Protein AF-A0A0B6YLI8-F1 (afdb_monomer_lite)

Secondary structure (DSSP, 8-state):
-------HHHHHHHHHHHHHHHHHHHHHHHHHHHT---HHHHHHHHHHHHHHHHHHHHHHHHHHHHHHHHHHHH--SHHHHHHHHHHHHHHHHH-HHHHHHHHHTTHHHHHHHHHH-SS-HHHHHHHHHHHHHHTTSHHHHHHHHHTTHHHHHHHHHH-TT--------

Foldseek 3Di:
DDPPPDDPVLVVLVVVLVVLVVVLVVLVVVCVVVVDDPPVVNVVSVVSSVVSVVVSVLVVLLVVLLVLLVCLVVPPDPVSNLVSLVVLLVQLVVDLSSLVSCLVSPVLVSLLVQLVPPDDPVSNVSSVSSLVSSVVHVSSVVVCVVNVVVVSVVCVVPPPVDDPPPDDD

Structure (mmCIF, N/CA/C/O backbone):
data_AF-A0A0B6YLI8-F1
#
_entry.id   AF-A0A0B6YLI8-F1
#
loop_
_atom_site.group_PDB
_atom_site.id
_atom_site.type_symbol
_atom_site.label_atom_id
_atom_site.label_alt_id
_atom_site.label_comp_id
_atom_site.label_asym_id
_atom_site.label_entity_id
_atom_site.label_seq_id
_atom_site.pdbx_PDB_ins_code
_atom_site.Cartn_x
_atom_site.Cartn_y
_atom_site.Cartn_z
_atom_site.occupancy
_atom_site.B_iso_or_equiv
_atom_site.auth_seq_id
_atom_site.auth_comp_id
_atom_site.auth_asym_id
_atom_site.auth_atom_id
_atom_sit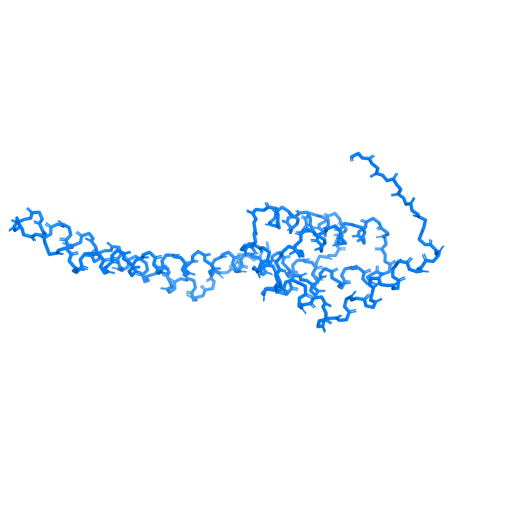e.pdbx_PDB_model_num
ATOM 1 N N . ALA A 1 1 ? 3.214 25.482 -0.933 1.00 37.09 1 ALA A N 1
ATOM 2 C CA . ALA A 1 1 ? 2.500 24.430 -1.682 1.00 37.09 1 ALA A CA 1
ATOM 3 C C . ALA A 1 1 ? 1.393 23.892 -0.785 1.00 37.09 1 ALA A C 1
ATOM 5 O O . ALA A 1 1 ? 1.629 23.771 0.409 1.00 37.09 1 ALA A O 1
ATOM 6 N N . HIS A 1 2 ? 0.192 23.724 -1.341 1.00 43.25 2 HIS A N 1
ATOM 7 C CA . HIS A 1 2 ? -1.083 23.510 -0.648 1.00 43.25 2 HIS A CA 1
ATOM 8 C C . HIS A 1 2 ? -1.014 22.552 0.550 1.00 43.25 2 HIS A C 1
ATOM 10 O O . HIS A 1 2 ? -0.667 21.384 0.390 1.00 43.25 2 HIS A O 1
ATOM 16 N N . VAL A 1 3 ? -1.450 23.027 1.721 1.00 42.00 3 VAL A N 1
ATOM 17 C CA . VAL A 1 3 ? -1.986 22.152 2.769 1.00 42.00 3 VAL A CA 1
ATOM 18 C C . VAL A 1 3 ? -3.245 21.544 2.160 1.00 42.00 3 VAL A C 1
ATOM 20 O O . VAL A 1 3 ? -4.273 22.213 2.081 1.00 42.00 3 VAL A O 1
ATOM 23 N N . SER A 1 4 ? -3.151 20.341 1.589 1.00 59.72 4 SER A N 1
ATOM 24 C CA . SER A 1 4 ? -4.367 19.636 1.202 1.00 59.72 4 SER A CA 1
ATOM 25 C C . SER A 1 4 ? -5.047 19.227 2.495 1.00 59.72 4 SER A C 1
ATOM 27 O O . SER A 1 4 ? -4.491 18.422 3.246 1.00 59.72 4 SER A O 1
ATOM 29 N N . ASP A 1 5 ? -6.190 19.854 2.752 1.00 77.25 5 ASP A N 1
ATOM 30 C CA . ASP A 1 5 ? -7.039 19.593 3.905 1.00 77.25 5 ASP A CA 1
ATOM 31 C C . ASP A 1 5 ? -7.194 18.080 4.097 1.00 77.25 5 ASP A C 1
ATOM 33 O O . ASP A 1 5 ? -7.344 17.333 3.123 1.00 77.25 5 ASP A O 1
ATOM 37 N N . VAL A 1 6 ? -7.085 17.621 5.344 1.00 82.44 6 VAL A N 1
ATOM 38 C CA . VAL A 1 6 ? -7.255 16.200 5.672 1.00 82.44 6 VAL A CA 1
ATOM 39 C C . VAL A 1 6 ? -8.621 15.755 5.136 1.00 82.44 6 VAL A C 1
ATOM 41 O O . VAL A 1 6 ? -9.611 16.437 5.424 1.00 82.44 6 VAL A O 1
ATOM 44 N N . PRO A 1 7 ? -8.701 14.651 4.366 1.00 90.88 7 PRO A N 1
ATOM 45 C CA . PRO A 1 7 ? -9.961 14.175 3.815 1.00 90.88 7 PRO A CA 1
ATOM 46 C C . PRO A 1 7 ? -11.065 14.065 4.868 1.00 90.88 7 PRO A C 1
ATOM 48 O O . PRO A 1 7 ? -10.824 13.627 5.996 1.00 90.88 7 PRO A O 1
ATOM 51 N N . THR A 1 8 ? -12.292 14.425 4.488 1.00 92.00 8 THR A N 1
ATOM 52 C CA . THR A 1 8 ? -13.443 14.459 5.404 1.00 92.00 8 THR A CA 1
ATOM 53 C C . THR A 1 8 ? -13.691 13.113 6.076 1.00 92.00 8 THR A C 1
ATOM 55 O O . THR A 1 8 ? -13.931 13.084 7.276 1.00 92.00 8 THR A O 1
ATOM 58 N N . TYR A 1 9 ? -13.512 12.000 5.360 1.00 92.94 9 TYR A N 1
ATOM 59 C CA . TYR A 1 9 ? -13.702 10.658 5.920 1.00 92.94 9 TYR A CA 1
ATOM 60 C C . TYR A 1 9 ? -12.729 10.330 7.070 1.00 92.94 9 TYR A C 1
ATOM 62 O O . TYR A 1 9 ? -13.104 9.633 8.009 1.00 92.94 9 TYR A O 1
ATOM 70 N N . ILE A 1 10 ? -11.496 10.856 7.048 1.00 94.75 10 ILE A N 1
ATOM 71 C CA . ILE A 1 10 ? -10.530 10.686 8.152 1.00 94.75 10 ILE A CA 1
ATOM 72 C C . ILE A 1 10 ? -10.978 11.509 9.361 1.00 94.75 10 ILE A C 1
ATOM 74 O O . ILE A 1 10 ? -10.892 11.046 10.498 1.00 94.75 10 ILE A O 1
ATOM 78 N N . ARG A 1 11 ? -11.497 12.720 9.121 1.00 93.56 11 ARG A N 1
ATOM 79 C CA . ARG A 1 11 ? -12.046 13.578 10.179 1.00 93.56 11 ARG A CA 1
ATOM 80 C C . ARG A 1 11 ? -13.267 12.934 10.839 1.00 93.56 11 ARG A C 1
ATOM 82 O O . ARG A 1 11 ? -13.328 12.866 12.060 1.00 93.56 11 ARG A O 1
ATOM 89 N N . GLU A 1 12 ? -14.184 12.389 10.047 1.00 94.62 12 GLU A N 1
ATOM 90 C CA . GLU A 1 12 ? -15.353 11.652 10.540 1.00 94.62 12 GLU A CA 1
ATOM 91 C C . GLU A 1 12 ? -14.934 10.439 11.390 1.00 94.62 12 GLU A C 1
ATOM 93 O O . GLU A 1 12 ? -15.468 10.214 12.474 1.00 94.62 12 GLU A O 1
ATOM 98 N N . GLN A 1 13 ? -13.922 9.680 10.959 1.00 94.56 13 GLN A N 1
ATOM 99 C CA . GLN A 1 13 ? -13.383 8.571 11.754 1.00 94.56 13 GLN A CA 1
ATOM 100 C C . GLN A 1 13 ? -12.720 9.038 13.060 1.00 94.56 13 GLN A C 1
ATOM 102 O O . GLN A 1 13 ? -12.873 8.373 14.087 1.00 94.56 13 GLN A O 1
ATOM 107 N N . GLN A 1 14 ? -12.016 10.177 13.055 1.00 94.69 14 GLN A N 1
ATOM 108 C CA . GLN A 1 14 ? -11.498 10.795 14.283 1.00 94.69 14 GLN A CA 1
ATOM 109 C C . GLN A 1 14 ? -12.627 11.129 15.255 1.00 94.69 14 GLN A C 1
ATOM 111 O O . GLN A 1 14 ? -12.529 10.795 16.435 1.00 94.69 14 GLN A O 1
ATOM 116 N N . GLU A 1 15 ? -13.712 11.731 14.771 1.00 95.44 15 GLU A N 1
ATOM 117 C CA . GLU A 1 15 ? -14.885 12.047 15.590 1.00 95.44 15 GLU A CA 1
ATOM 118 C C . GLU A 1 15 ? -15.510 10.792 16.207 1.00 95.44 15 GLU A C 1
ATOM 120 O O . GLU A 1 15 ? -15.832 10.792 17.397 1.00 95.44 15 GLU A O 1
ATOM 125 N N . VAL A 1 16 ? -15.597 9.691 15.452 1.00 96.00 16 VAL A N 1
ATOM 126 C CA . VAL A 1 16 ? -16.061 8.395 15.975 1.00 96.00 16 VAL A CA 1
ATOM 127 C C . VAL A 1 16 ? -15.156 7.894 17.102 1.00 96.00 16 VAL A C 1
ATOM 129 O O . VAL A 1 16 ? -15.653 7.532 18.168 1.00 96.00 16 VAL A O 1
ATOM 132 N N . VAL A 1 17 ? -13.832 7.908 16.915 1.00 96.88 17 VAL A N 1
ATOM 133 C CA . VAL A 1 17 ? -12.873 7.478 17.949 1.00 96.88 17 VAL A CA 1
ATOM 134 C C . VAL A 1 17 ? -12.990 8.339 19.209 1.00 96.88 17 VAL A C 1
ATOM 136 O O . VAL A 1 17 ? -12.9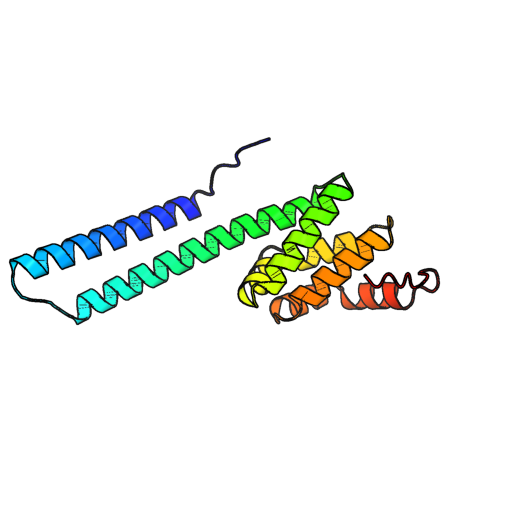92 7.805 20.321 1.00 96.88 17 VAL A O 1
ATOM 139 N N . MET A 1 18 ? -13.127 9.659 19.057 1.00 95.44 18 MET A N 1
ATOM 140 C CA . MET A 1 18 ? -13.338 10.567 20.188 1.00 95.44 18 MET A CA 1
ATOM 141 C C . MET A 1 18 ? -14.656 10.271 20.912 1.00 95.44 18 MET A C 1
ATOM 143 O O . MET A 1 18 ? -14.680 10.224 22.142 1.00 95.44 18 MET A O 1
ATOM 147 N N . GLY A 1 19 ? -15.737 10.025 20.167 1.00 94.25 19 GLY A N 1
ATOM 148 C CA . GLY A 1 19 ? -17.044 9.684 20.723 1.00 94.25 19 GLY A CA 1
ATOM 149 C C . GLY A 1 19 ? -17.027 8.378 21.519 1.00 94.25 19 GLY A C 1
ATOM 150 O O . GLY A 1 19 ? -17.521 8.338 22.646 1.00 94.25 19 GLY A O 1
ATOM 151 N N . GLU A 1 20 ? -16.415 7.322 20.982 1.00 92.62 20 GLU A N 1
ATOM 152 C CA . GLU A 1 20 ? -16.267 6.044 21.693 1.00 92.62 20 GLU A CA 1
ATOM 153 C C . GLU A 1 20 ? -15.350 6.167 22.920 1.00 92.62 20 GLU A C 1
ATOM 155 O O . GLU A 1 20 ? -15.645 5.602 23.974 1.00 92.62 20 GLU A O 1
ATOM 160 N N . SER A 1 21 ? -14.290 6.976 22.833 1.00 94.00 21 SER A N 1
ATOM 161 C CA . SER A 1 21 ? -13.418 7.269 23.980 1.00 94.00 21 SER A CA 1
ATOM 162 C C . SER A 1 21 ? -14.177 7.996 25.093 1.00 94.00 21 SER A C 1
ATOM 164 O O . SER A 1 21 ? -14.055 7.638 26.263 1.00 94.00 21 SER A O 1
ATOM 166 N N . ALA A 1 22 ? -15.012 8.979 24.741 1.00 93.06 22 ALA A N 1
ATOM 167 C CA . ALA A 1 22 ? -15.838 9.706 25.701 1.00 93.06 22 ALA A CA 1
ATOM 168 C C . ALA A 1 22 ? -16.859 8.787 26.394 1.00 93.06 22 ALA A C 1
ATOM 170 O O . ALA A 1 22 ? -17.019 8.854 27.615 1.00 93.06 22 ALA A O 1
ATOM 171 N N . LYS A 1 23 ? -17.499 7.879 25.642 1.00 89.81 23 LYS A N 1
ATOM 172 C CA . LYS A 1 23 ? -18.407 6.863 26.205 1.00 89.81 23 LYS A CA 1
ATOM 173 C C . LYS A 1 23 ? -17.689 5.947 27.195 1.00 89.81 23 LYS A C 1
ATOM 175 O O . LYS A 1 23 ? -18.242 5.659 28.255 1.00 89.81 23 LYS A O 1
ATOM 180 N N . LEU A 1 24 ? -16.471 5.513 26.869 1.00 89.38 24 LEU A N 1
ATOM 181 C CA . LEU A 1 24 ? -15.669 4.667 27.750 1.00 89.38 24 LEU A CA 1
ATOM 182 C C . LEU A 1 24 ? -15.326 5.392 29.059 1.00 89.38 24 LEU A C 1
ATOM 184 O O . LEU A 1 24 ? -15.515 4.826 30.136 1.00 89.38 24 LEU A O 1
ATOM 188 N N . VAL A 1 25 ? -14.895 6.657 28.978 1.00 88.88 25 VAL A N 1
ATOM 189 C CA . VAL A 1 25 ? -14.634 7.494 30.161 1.00 88.88 25 VAL A CA 1
ATOM 190 C C . VAL A 1 25 ? -15.882 7.569 31.036 1.00 88.88 25 VAL A C 1
ATOM 192 O O . VAL A 1 25 ? -15.815 7.216 32.212 1.00 88.88 25 VAL A O 1
ATOM 195 N N . GLN A 1 26 ? -17.035 7.912 30.454 1.00 86.50 26 GLN A N 1
ATOM 196 C CA . GLN A 1 26 ? -18.297 8.004 31.188 1.00 86.50 26 GLN A CA 1
ATOM 197 C C . GLN A 1 26 ? -18.642 6.692 31.909 1.00 86.50 26 GLN A C 1
ATOM 199 O O . GLN A 1 26 ? -18.989 6.716 33.088 1.00 86.50 26 GLN A O 1
ATOM 204 N N . GLN A 1 27 ? -18.496 5.541 31.245 1.00 82.38 27 GLN A N 1
ATOM 205 C CA . GLN A 1 27 ? -18.772 4.246 31.872 1.00 82.38 27 GLN A CA 1
ATOM 206 C C . GLN A 1 27 ? -17.811 3.915 33.013 1.00 82.38 27 GLN A C 1
ATOM 208 O O . GLN A 1 27 ? -18.245 3.389 34.038 1.00 82.38 27 GLN A O 1
ATOM 213 N N . THR A 1 28 ? -16.522 4.228 32.867 1.00 81.75 28 THR A N 1
ATOM 214 C CA . THR A 1 28 ? -15.549 4.008 33.946 1.00 81.75 28 THR A CA 1
ATOM 215 C C . THR A 1 28 ? -15.810 4.908 35.153 1.00 81.75 28 THR A C 1
ATOM 217 O O . THR A 1 28 ? -15.717 4.435 36.285 1.00 81.75 28 THR A O 1
ATOM 220 N N . THR A 1 29 ? -16.216 6.164 34.934 1.00 81.81 29 THR A N 1
ATOM 221 C CA . THR A 1 29 ? -16.588 7.092 36.010 1.00 81.81 29 THR A CA 1
ATOM 222 C C . THR A 1 29 ? -17.851 6.629 36.735 1.00 81.81 29 THR A C 1
ATOM 224 O O . THR A 1 29 ? -17.830 6.486 37.954 1.00 81.81 29 THR A O 1
ATOM 227 N N . SER A 1 30 ? -18.922 6.285 36.010 1.00 79.44 30 SER A N 1
ATOM 228 C CA . SER A 1 30 ? -20.163 5.794 36.630 1.00 79.44 30 SER A CA 1
ATOM 229 C C . SER A 1 30 ? -19.968 4.467 37.373 1.00 79.44 30 SER A C 1
ATOM 231 O O . SER A 1 30 ? -20.571 4.238 38.421 1.00 79.44 30 SER A O 1
ATOM 233 N N . ALA A 1 31 ? -19.102 3.581 36.873 1.00 77.31 31 ALA A N 1
ATOM 234 C CA . ALA A 1 31 ? -18.784 2.335 37.566 1.00 77.31 31 ALA A CA 1
ATOM 235 C C . ALA A 1 31 ? -18.023 2.569 38.885 1.00 77.31 31 ALA A C 1
ATOM 237 O O . ALA A 1 31 ? -18.231 1.821 39.843 1.00 77.31 31 ALA A O 1
ATOM 238 N N . ALA A 1 32 ? -17.181 3.608 38.952 1.00 73.94 32 ALA A N 1
ATOM 239 C CA . ALA A 1 32 ? -16.486 4.007 40.175 1.00 73.94 32 ALA A CA 1
ATOM 240 C C . ALA A 1 32 ? -17.447 4.577 41.237 1.00 73.94 32 ALA A C 1
ATOM 242 O O . ALA A 1 32 ? -17.244 4.351 42.426 1.00 73.94 32 ALA A O 1
ATOM 243 N N . GLU A 1 33 ? -18.515 5.260 40.819 1.00 75.00 33 GLU A N 1
ATOM 244 C CA . GLU A 1 33 ? -19.532 5.820 41.721 1.00 75.00 33 GLU A CA 1
ATOM 245 C C . GLU A 1 33 ? -20.483 4.751 42.285 1.00 75.00 33 GLU A C 1
ATOM 247 O O . GLU A 1 33 ? -20.891 4.824 43.444 1.00 75.00 33 GLU A O 1
ATOM 252 N N . HIS A 1 34 ? -20.823 3.733 41.488 1.00 71.50 34 HIS A N 1
ATOM 253 C CA . HIS A 1 34 ? -21.838 2.733 41.842 1.00 71.50 34 HIS A CA 1
ATOM 254 C C . HIS A 1 34 ? -21.285 1.376 42.327 1.00 71.50 34 HIS A C 1
ATOM 256 O O . HIS A 1 34 ? -22.076 0.479 42.618 1.00 71.50 34 HIS A O 1
ATOM 262 N N . ASN A 1 35 ? -19.957 1.195 42.425 1.00 67.06 35 ASN A N 1
ATOM 263 C CA . ASN A 1 35 ? -19.286 -0.065 42.819 1.00 67.06 35 ASN A CA 1
ATOM 264 C C . ASN A 1 35 ? -19.705 -1.316 42.004 1.00 67.06 35 ASN A C 1
ATOM 266 O O . ASN A 1 35 ? -19.497 -2.452 42.435 1.00 67.06 35 ASN A O 1
ATOM 270 N N . LEU A 1 36 ? -20.282 -1.134 40.813 1.00 64.38 36 LEU A N 1
ATOM 271 C CA . LEU A 1 36 ? -20.818 -2.202 39.965 1.00 64.38 36 LEU A CA 1
ATOM 272 C C . LEU A 1 36 ? -20.256 -2.082 38.548 1.00 64.38 36 LEU A C 1
ATOM 274 O O . LEU A 1 36 ? -20.662 -1.234 37.756 1.00 64.38 36 LEU A O 1
ATOM 278 N N . VAL A 1 37 ? -19.328 -2.979 38.216 1.00 68.50 37 VAL A N 1
ATOM 279 C CA . VAL A 1 37 ? -18.693 -3.053 36.896 1.00 68.50 37 VAL A CA 1
ATOM 280 C C . VAL A 1 37 ? -19.369 -4.144 36.069 1.00 68.50 37 VAL A C 1
ATOM 282 O O . VAL A 1 37 ? -19.176 -5.337 36.311 1.00 68.50 37 VAL A O 1
ATOM 285 N N . HIS A 1 38 ? -20.120 -3.754 35.041 1.00 71.44 38 HIS A N 1
ATOM 286 C CA . HIS A 1 38 ? -20.646 -4.706 34.065 1.00 71.44 38 HIS A CA 1
ATOM 287 C C . HIS A 1 38 ? -19.547 -5.031 33.043 1.00 71.44 38 HIS A C 1
ATOM 289 O O . HIS A 1 38 ? -19.273 -4.249 32.135 1.00 71.44 38 HIS A O 1
ATOM 295 N N . ARG A 1 39 ? -18.887 -6.189 33.196 1.00 70.12 39 ARG A N 1
ATOM 296 C CA . ARG A 1 39 ? -17.708 -6.547 32.381 1.00 70.12 39 ARG A CA 1
ATOM 297 C C . ARG A 1 39 ? -18.002 -6.707 30.888 1.00 70.12 39 ARG A C 1
ATOM 299 O O . ARG A 1 39 ? -17.193 -6.281 30.074 1.00 70.12 39 ARG A O 1
ATOM 306 N N . VAL A 1 40 ? -19.138 -7.304 30.523 1.00 74.06 40 VAL A N 1
ATOM 307 C CA . VAL A 1 40 ? -19.475 -7.581 29.112 1.00 74.06 40 VAL A CA 1
ATOM 308 C C . VAL A 1 40 ? -19.672 -6.285 28.298 1.00 74.06 40 VAL A C 1
ATOM 310 O O . VAL A 1 40 ? -19.031 -6.155 27.255 1.00 74.06 40 VAL A O 1
ATOM 313 N N . PRO A 1 41 ? -20.453 -5.285 28.761 1.00 81.75 41 PRO A N 1
ATOM 314 C CA . PRO A 1 41 ? -20.551 -3.987 28.085 1.00 81.75 41 PRO A CA 1
ATOM 315 C C . PRO A 1 41 ? -19.209 -3.268 27.890 1.00 81.75 41 PRO A C 1
ATOM 317 O O . PRO A 1 41 ? -18.964 -2.738 26.809 1.00 81.75 41 PRO A O 1
ATOM 320 N N . LEU A 1 42 ? -18.323 -3.297 28.891 1.00 83.81 42 LEU A N 1
ATOM 321 C CA . LEU A 1 42 ? -17.015 -2.635 28.818 1.00 83.81 42 LEU A CA 1
ATOM 322 C C . LEU A 1 42 ? -16.074 -3.291 27.807 1.00 83.81 42 LEU A C 1
ATOM 324 O O . LEU A 1 42 ? -15.418 -2.597 27.034 1.00 83.81 42 LEU A O 1
ATOM 328 N N . VAL A 1 43 ? -16.015 -4.626 27.787 1.00 87.56 43 VAL A N 1
ATOM 329 C CA . VAL A 1 43 ? -15.195 -5.361 26.811 1.00 87.56 43 VAL A CA 1
ATOM 330 C C . VAL A 1 43 ? -15.668 -5.068 25.387 1.00 87.56 43 VAL A C 1
ATOM 332 O O . VAL A 1 43 ? -14.842 -4.831 24.505 1.00 87.56 43 VAL A O 1
ATOM 335 N N . ASN A 1 44 ? -16.984 -5.008 25.165 1.00 88.75 44 ASN A N 1
ATOM 336 C CA . ASN A 1 44 ? -17.539 -4.652 23.861 1.00 88.75 44 ASN A CA 1
ATOM 337 C C . ASN A 1 44 ? -17.154 -3.224 23.457 1.00 88.75 44 ASN A C 1
ATOM 339 O O . ASN A 1 44 ? -16.695 -3.020 22.338 1.00 88.75 44 ASN A O 1
ATOM 343 N N . GLN A 1 45 ? -17.273 -2.247 24.360 1.00 89.56 45 GLN A N 1
ATOM 344 C CA . GLN A 1 45 ? -16.868 -0.867 24.073 1.00 89.56 45 GLN A CA 1
ATOM 345 C C . GLN A 1 45 ? -15.380 -0.733 23.752 1.00 89.56 45 GLN A C 1
ATOM 347 O O . GLN A 1 45 ? -15.028 -0.091 22.768 1.00 89.56 45 GLN A O 1
ATOM 352 N N . LEU A 1 46 ? -14.508 -1.369 24.538 1.00 92.69 46 LEU A N 1
ATOM 353 C CA . LEU A 1 46 ? -13.070 -1.392 24.261 1.00 92.69 46 LEU A CA 1
ATOM 354 C C . LEU A 1 46 ? -12.771 -2.021 22.898 1.00 92.69 46 LEU A C 1
ATOM 356 O O . LEU A 1 46 ? -11.926 -1.520 22.159 1.00 92.69 46 LEU A O 1
ATOM 360 N N . THR A 1 47 ? -13.498 -3.081 22.541 1.00 93.94 47 THR A N 1
ATOM 361 C CA . THR A 1 47 ? -13.378 -3.723 21.227 1.00 93.94 47 THR A CA 1
ATOM 362 C C . THR A 1 47 ? -13.803 -2.770 20.106 1.00 93.94 47 THR A C 1
ATOM 364 O O . THR A 1 47 ? -13.070 -2.620 19.130 1.00 93.94 47 THR A O 1
ATOM 367 N N . PHE A 1 48 ? -14.938 -2.075 20.247 1.00 93.81 48 PHE A N 1
ATOM 368 C CA . PHE A 1 48 ? -15.406 -1.095 19.259 1.00 93.81 48 PHE A CA 1
ATOM 369 C C . PHE A 1 48 ? -14.460 0.097 19.116 1.00 93.81 48 PHE A C 1
ATOM 371 O O . PHE A 1 48 ? -14.187 0.532 17.994 1.00 93.81 48 PHE A O 1
ATOM 378 N N . LEU A 1 49 ? -13.925 0.602 20.229 1.00 95.94 49 LEU A N 1
ATOM 379 C CA . LEU A 1 49 ? -12.934 1.671 20.222 1.00 95.94 49 LEU A CA 1
ATOM 380 C C . LEU A 1 49 ? -11.652 1.219 19.514 1.00 95.94 49 LEU A C 1
ATOM 382 O O . LEU A 1 49 ? -11.174 1.923 18.627 1.00 95.94 49 LEU A O 1
ATOM 386 N N . GLY A 1 50 ? -11.143 0.027 19.842 1.00 97.12 50 GLY A N 1
ATOM 387 C CA . GLY A 1 50 ? -9.972 -0.558 19.188 1.00 97.12 50 GLY A CA 1
ATOM 388 C C . GLY A 1 50 ? -10.164 -0.697 17.678 1.00 97.12 50 GLY A C 1
ATOM 389 O O . GLY A 1 50 ? -9.333 -0.228 16.907 1.00 97.12 50 GLY A O 1
ATOM 390 N N . GLN A 1 51 ? -11.301 -1.243 17.240 1.00 96.69 51 GLN A N 1
ATOM 391 C CA . GLN A 1 51 ? -11.631 -1.357 15.815 1.00 96.69 51 GLN A CA 1
ATOM 392 C C . GLN A 1 51 ? -11.733 0.007 15.123 1.00 96.69 51 GLN A C 1
ATOM 394 O O . GLN A 1 51 ? -11.250 0.166 14.003 1.00 96.69 51 GLN A O 1
ATOM 399 N N . SER A 1 52 ? -12.358 0.992 15.771 1.00 96.88 52 SER A N 1
ATOM 400 C CA . SER A 1 52 ? -12.505 2.343 15.216 1.00 96.88 52 SER A CA 1
ATOM 401 C C . SER A 1 52 ? -11.149 3.032 15.076 1.00 96.88 52 SER A C 1
ATOM 403 O O . SER A 1 52 ? -10.872 3.640 14.044 1.00 96.88 52 SER A O 1
ATOM 405 N N . PHE A 1 53 ? -10.275 2.870 16.071 1.00 97.81 53 PHE A N 1
ATOM 406 C CA . PHE A 1 53 ? -8.914 3.390 16.031 1.00 97.81 53 PHE A CA 1
ATOM 407 C C . PHE A 1 53 ? -8.085 2.723 14.929 1.00 97.81 53 PHE A C 1
ATOM 409 O O . PHE A 1 53 ? -7.457 3.422 14.139 1.00 97.81 53 PHE A O 1
ATOM 416 N N . SER A 1 54 ? -8.137 1.392 14.804 1.00 97.06 54 SER A N 1
ATOM 417 C CA . SER A 1 54 ? -7.446 0.675 13.725 1.00 97.06 54 SER A CA 1
ATOM 418 C C . SER A 1 54 ? -7.882 1.152 12.338 1.00 97.06 54 SER A C 1
ATOM 420 O O . SER A 1 54 ? -7.030 1.367 11.481 1.00 97.06 54 SER A O 1
ATOM 422 N N . ARG A 1 55 ? -9.186 1.388 12.117 1.00 96.44 55 ARG A N 1
ATOM 423 C CA . ARG A 1 55 ? -9.691 1.934 10.842 1.00 96.44 55 ARG A CA 1
ATOM 424 C C . ARG A 1 55 ? -9.171 3.339 10.561 1.00 96.44 55 ARG A C 1
ATOM 426 O O . ARG A 1 55 ? -8.816 3.627 9.421 1.00 96.44 55 ARG A O 1
ATOM 433 N N . LEU A 1 56 ? -9.128 4.193 11.584 1.00 97.25 56 LEU A N 1
ATOM 434 C CA . LEU A 1 56 ? -8.591 5.545 11.459 1.00 97.25 56 LEU A CA 1
ATOM 435 C C . LEU A 1 56 ? -7.104 5.525 11.085 1.00 97.25 56 LEU A C 1
ATOM 437 O O . LEU A 1 56 ? -6.678 6.278 10.207 1.00 97.25 56 LEU A O 1
ATOM 441 N N . VAL A 1 57 ? -6.322 4.660 11.736 1.00 96.56 57 VAL A N 1
ATOM 442 C CA . VAL A 1 57 ? -4.895 4.489 11.441 1.00 96.56 57 VAL A CA 1
ATOM 443 C C . VAL A 1 57 ? -4.699 4.008 10.003 1.00 96.56 57 VAL A C 1
ATOM 445 O O . VAL A 1 57 ? -3.979 4.664 9.257 1.00 96.56 57 VAL A O 1
ATOM 448 N N . ASP A 1 58 ? -5.388 2.942 9.585 1.00 96.69 58 ASP A N 1
ATOM 449 C CA . ASP A 1 58 ? -5.302 2.396 8.219 1.00 96.69 58 ASP A CA 1
ATOM 450 C C . ASP A 1 58 ? -5.686 3.431 7.147 1.00 96.69 58 ASP A C 1
ATOM 452 O O . ASP A 1 58 ? -4.998 3.601 6.140 1.00 96.69 58 ASP A O 1
ATOM 456 N N . SER A 1 59 ? -6.748 4.195 7.405 1.00 95.56 59 SER A N 1
ATOM 457 C CA . SER A 1 59 ? -7.225 5.264 6.523 1.00 95.56 59 SER A CA 1
ATOM 458 C C . SER A 1 59 ? -6.213 6.405 6.402 1.00 95.56 59 SER A C 1
ATOM 460 O O . SER A 1 59 ? -5.947 6.905 5.309 1.00 95.56 59 SER A O 1
ATOM 462 N N . THR A 1 60 ? -5.607 6.799 7.523 1.00 96.31 60 THR A N 1
ATOM 463 C CA . THR A 1 60 ? -4.603 7.869 7.551 1.00 96.31 60 THR A CA 1
ATOM 464 C C . THR A 1 60 ? -3.312 7.436 6.867 1.00 96.31 60 THR A C 1
ATOM 466 O O . THR A 1 60 ? -2.776 8.186 6.052 1.00 96.31 60 THR A O 1
ATOM 469 N N . LEU A 1 61 ? -2.828 6.225 7.156 1.00 96.56 61 LEU A N 1
ATOM 470 C CA . LEU A 1 61 ? -1.652 5.665 6.496 1.00 96.56 61 LEU A CA 1
ATOM 471 C C . LEU A 1 61 ? -1.893 5.520 4.994 1.00 96.56 61 LEU A C 1
ATOM 473 O O . LEU A 1 61 ? -1.077 6.000 4.214 1.00 96.56 61 LEU A O 1
ATOM 477 N N . GLY A 1 62 ? -3.038 4.969 4.586 1.00 97.25 62 GLY A N 1
ATOM 478 C CA . GLY A 1 62 ? -3.441 4.882 3.182 1.00 97.25 62 GLY A CA 1
ATOM 479 C C . GLY A 1 62 ? -3.407 6.228 2.469 1.00 97.25 62 GLY A C 1
ATOM 480 O O . GLY A 1 62 ? -2.775 6.368 1.428 1.00 97.25 62 GLY A O 1
ATOM 481 N N . TYR A 1 63 ? -3.994 7.262 3.071 1.00 96.31 63 TYR A N 1
ATOM 482 C CA . TYR A 1 63 ? -3.945 8.615 2.519 1.00 96.31 63 TYR A CA 1
ATOM 483 C C . TYR A 1 63 ? -2.512 9.150 2.354 1.00 96.31 63 TYR A C 1
ATOM 485 O O . TYR A 1 63 ? -2.182 9.746 1.325 1.00 96.31 63 TYR A O 1
ATOM 493 N N . LEU A 1 64 ? -1.642 8.943 3.345 1.00 95.56 64 LEU A N 1
ATOM 494 C CA . LEU A 1 64 ? -0.245 9.379 3.268 1.00 95.56 64 LEU A CA 1
ATOM 495 C C . LEU A 1 64 ? 0.538 8.597 2.204 1.00 95.56 64 LEU A C 1
ATOM 497 O O . LEU A 1 64 ? 1.294 9.200 1.439 1.00 95.56 64 LEU A O 1
ATOM 501 N N . VAL A 1 65 ? 0.316 7.285 2.102 1.00 97.31 65 VAL A N 1
ATOM 502 C CA . VAL A 1 65 ? 0.897 6.431 1.057 1.00 97.31 65 VAL A CA 1
ATOM 503 C C . VAL A 1 65 ? 0.436 6.894 -0.321 1.00 97.31 65 VAL A C 1
ATOM 505 O O . VAL A 1 65 ? 1.268 7.113 -1.196 1.00 97.31 65 VAL A O 1
ATOM 508 N N . GLN A 1 66 ? -0.855 7.162 -0.504 1.00 96.81 66 GLN A N 1
ATOM 509 C CA . GLN A 1 66 ? -1.397 7.685 -1.756 1.00 96.81 66 GLN A CA 1
ATOM 510 C C . GLN A 1 66 ? -0.732 9.003 -2.168 1.00 96.81 66 GLN A C 1
ATOM 512 O O . GLN A 1 66 ? -0.412 9.211 -3.337 1.00 96.81 66 GLN A O 1
ATOM 517 N N . LYS A 1 67 ? -0.467 9.907 -1.217 1.00 95.38 67 LYS A N 1
ATOM 518 C CA . LYS A 1 67 ? 0.281 11.141 -1.502 1.00 95.38 67 LYS A CA 1
ATOM 519 C C . LYS A 1 67 ? 1.701 10.852 -1.981 1.00 95.38 67 LYS A C 1
ATOM 521 O O . LYS A 1 67 ? 2.142 11.502 -2.926 1.00 95.38 67 LYS A O 1
ATOM 526 N N . LEU A 1 68 ? 2.400 9.895 -1.368 1.00 95.69 68 LEU A N 1
ATOM 527 C CA . LEU A 1 68 ? 3.724 9.462 -1.825 1.00 95.69 68 LEU A CA 1
ATOM 528 C C . LEU A 1 68 ? 3.661 8.866 -3.238 1.00 95.69 68 LEU A C 1
ATOM 530 O O . LEU A 1 68 ? 4.470 9.242 -4.083 1.00 95.69 68 LEU A O 1
ATOM 534 N N . VAL A 1 69 ? 2.677 8.009 -3.521 1.00 96.44 69 VAL A N 1
ATOM 535 C CA . VAL A 1 69 ? 2.479 7.407 -4.849 1.00 96.44 69 VAL A CA 1
ATOM 536 C C . VAL A 1 69 ? 2.208 8.480 -5.905 1.00 96.44 69 VAL A C 1
ATOM 538 O O . VAL A 1 69 ? 2.890 8.516 -6.926 1.00 96.44 69 VAL A O 1
ATOM 541 N N . ASN A 1 70 ? 1.320 9.437 -5.630 1.00 95.88 70 ASN A N 1
ATOM 542 C CA . ASN A 1 70 ? 1.047 10.561 -6.534 1.00 95.88 70 ASN A CA 1
ATOM 543 C C . ASN A 1 70 ? 2.308 11.393 -6.838 1.00 95.88 70 ASN A C 1
ATOM 545 O O . ASN A 1 70 ? 2.440 11.974 -7.919 1.00 95.88 70 ASN A O 1
ATOM 549 N N . MET A 1 71 ? 3.269 11.461 -5.909 1.00 94.56 71 MET A N 1
ATOM 550 C CA . MET A 1 71 ? 4.548 12.128 -6.161 1.00 94.56 71 MET A CA 1
ATOM 551 C C . MET A 1 71 ? 5.450 11.358 -7.132 1.00 94.56 71 MET A C 1
ATOM 553 O O . MET A 1 71 ? 6.210 12.009 -7.844 1.00 94.56 71 MET A O 1
ATOM 557 N N . LEU A 1 72 ? 5.364 10.026 -7.239 1.00 93.00 72 LEU A N 1
ATOM 558 C CA . LEU A 1 72 ? 6.100 9.279 -8.274 1.00 93.00 72 LEU A CA 1
ATOM 559 C C . LEU A 1 72 ? 5.677 9.707 -9.687 1.00 93.00 72 LEU A C 1
ATOM 561 O O . LEU A 1 72 ? 6.501 9.807 -10.603 1.00 93.00 72 LEU A O 1
ATOM 565 N N . GLU A 1 73 ? 4.386 9.975 -9.860 1.00 89.88 73 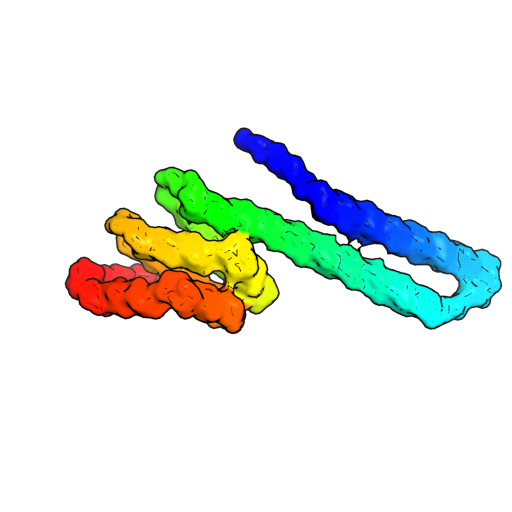GLU A N 1
ATOM 566 C CA . GLU A 1 73 ? 3.811 10.380 -11.141 1.00 89.88 73 GLU A CA 1
ATOM 567 C C . GLU A 1 73 ? 4.076 11.867 -11.435 1.00 89.88 73 GLU A C 1
ATOM 569 O O . GLU A 1 73 ? 4.388 12.226 -12.568 1.00 89.88 73 GLU A O 1
ATOM 574 N N . THR A 1 74 ? 4.022 12.731 -10.414 1.00 89.94 74 THR A N 1
ATOM 575 C CA . THR A 1 74 ? 4.069 14.197 -10.588 1.00 89.94 74 THR A CA 1
ATOM 576 C C . THR A 1 74 ? 5.452 14.835 -10.423 1.00 89.94 74 THR A C 1
ATOM 578 O O . THR A 1 74 ? 5.646 15.979 -10.840 1.00 89.94 74 THR A O 1
ATOM 581 N N . CYS A 1 75 ? 6.434 14.143 -9.835 1.00 86.81 75 CYS A N 1
ATOM 582 C CA . CYS A 1 75 ? 7.787 14.684 -9.688 1.00 86.81 75 CYS A CA 1
ATOM 583 C C . CYS A 1 75 ? 8.465 14.906 -11.048 1.00 86.81 75 CYS A C 1
ATOM 585 O O . CYS A 1 75 ? 8.681 13.968 -11.814 1.00 86.81 75 CYS A O 1
ATOM 587 N N . THR A 1 76 ? 8.900 16.143 -11.298 1.00 81.81 76 THR A N 1
ATOM 588 C CA . THR A 1 76 ? 9.687 16.521 -12.484 1.00 81.81 76 THR A CA 1
ATOM 589 C C . THR A 1 76 ? 11.200 16.417 -12.257 1.00 81.81 76 THR A C 1
ATOM 591 O O . THR A 1 76 ? 11.956 16.244 -13.209 1.00 81.81 76 THR A O 1
ATOM 594 N N . GLY A 1 77 ? 11.660 16.504 -11.003 1.00 85.75 77 GLY A N 1
ATOM 595 C CA . GLY A 1 77 ? 13.077 16.439 -10.634 1.00 85.75 77 GLY A CA 1
ATOM 596 C C . GLY A 1 77 ? 13.544 15.030 -10.260 1.00 85.75 77 GLY A C 1
ATOM 597 O O . GLY A 1 77 ? 12.912 14.358 -9.445 1.00 85.75 77 GLY A O 1
ATOM 598 N N . MET A 1 78 ? 14.701 14.610 -10.783 1.00 86.94 78 MET A N 1
ATOM 599 C CA . MET A 1 78 ? 15.294 13.293 -10.492 1.00 86.94 78 MET A CA 1
ATOM 600 C C . MET A 1 78 ? 15.574 13.078 -9.001 1.00 86.94 78 MET A C 1
ATOM 602 O O . MET A 1 78 ? 15.243 12.026 -8.462 1.00 86.94 78 MET A O 1
ATOM 606 N N . SER A 1 79 ? 16.142 14.077 -8.319 1.00 89.75 79 SER A N 1
ATOM 607 C CA . SER A 1 79 ? 16.443 13.978 -6.886 1.00 89.75 79 SER A CA 1
ATOM 608 C C . SER A 1 79 ? 15.173 13.771 -6.058 1.00 89.75 79 SER A C 1
ATOM 610 O O . SER A 1 79 ? 15.151 12.930 -5.165 1.00 89.75 79 SER A O 1
ATOM 612 N N . SER A 1 80 ? 14.095 14.490 -6.386 1.00 91.81 80 SER A N 1
ATOM 613 C CA . SER A 1 80 ? 12.793 14.332 -5.730 1.00 91.81 80 SER A CA 1
ATOM 614 C C . SER A 1 80 ? 12.217 12.943 -5.978 1.00 91.81 80 SER A C 1
ATOM 616 O O . SER A 1 80 ? 11.795 12.286 -5.032 1.00 91.81 80 SER A O 1
ATOM 618 N N . LEU A 1 81 ? 12.278 12.455 -7.220 1.00 92.88 81 LEU A N 1
ATOM 619 C CA . LEU A 1 81 ? 11.830 11.108 -7.558 1.00 92.88 81 LEU A CA 1
ATOM 620 C C . LEU A 1 81 ? 12.599 10.040 -6.764 1.00 92.88 81 LEU A C 1
ATOM 622 O O . LEU A 1 81 ? 11.990 9.122 -6.225 1.00 92.88 81 LEU A O 1
ATOM 626 N N . HIS A 1 82 ? 13.921 10.173 -6.620 1.00 92.94 82 HIS A N 1
ATOM 627 C CA . HIS A 1 82 ? 14.726 9.235 -5.825 1.00 92.94 82 HIS A CA 1
ATOM 628 C C . HIS A 1 82 ? 14.370 9.259 -4.342 1.00 92.94 82 HIS A C 1
ATOM 630 O O . HIS A 1 82 ? 14.349 8.201 -3.717 1.00 92.94 82 HIS A O 1
ATOM 636 N N . VAL A 1 83 ? 14.074 10.435 -3.781 1.00 95.12 83 VAL A N 1
ATOM 637 C CA . VAL A 1 83 ? 13.592 10.551 -2.397 1.00 95.12 83 VAL A CA 1
ATOM 638 C C . VAL A 1 83 ? 12.266 9.811 -2.233 1.00 95.12 83 VAL A C 1
ATOM 640 O O . VAL A 1 83 ? 12.124 9.029 -1.300 1.00 95.12 83 VAL A O 1
ATOM 643 N N . VAL A 1 84 ? 11.321 9.991 -3.160 1.00 96.06 84 VAL A N 1
ATOM 644 C CA . VAL A 1 84 ? 10.019 9.308 -3.100 1.00 96.06 84 VAL A CA 1
ATOM 645 C C . VAL A 1 84 ? 10.181 7.790 -3.222 1.00 96.06 84 VAL A C 1
ATOM 647 O O . VAL A 1 84 ? 9.604 7.056 -2.424 1.00 96.06 84 VAL A O 1
ATOM 650 N N . ILE A 1 85 ? 11.013 7.308 -4.152 1.00 96.38 85 ILE A N 1
ATOM 651 C CA . ILE A 1 85 ? 11.302 5.871 -4.294 1.00 96.38 85 ILE A CA 1
ATOM 652 C C . ILE A 1 85 ? 11.938 5.313 -3.013 1.00 96.38 85 ILE A C 1
ATOM 654 O O . ILE A 1 85 ? 11.528 4.258 -2.536 1.00 96.38 85 ILE A O 1
ATOM 658 N N . ASN A 1 86 ? 12.907 6.021 -2.423 1.00 97.06 86 ASN A N 1
ATOM 659 C CA . ASN A 1 86 ? 13.520 5.600 -1.161 1.00 97.06 86 ASN A CA 1
ATOM 660 C C . ASN A 1 86 ? 12.497 5.559 -0.017 1.00 97.06 86 ASN A C 1
ATOM 662 O O . ASN A 1 86 ? 12.550 4.641 0.792 1.00 97.06 86 ASN A O 1
ATOM 666 N N . ASN A 1 87 ? 11.550 6.500 0.040 1.00 97.38 87 ASN A N 1
ATOM 667 C CA . ASN A 1 87 ? 10.485 6.460 1.040 1.00 97.38 87 ASN A CA 1
ATOM 668 C C . ASN A 1 87 ? 9.620 5.205 0.875 1.00 97.38 87 ASN A C 1
ATOM 670 O O . ASN A 1 87 ? 9.326 4.552 1.867 1.00 97.38 87 ASN A O 1
ATOM 674 N N . ILE A 1 88 ? 9.270 4.820 -0.357 1.00 97.56 88 ILE A N 1
ATOM 675 C CA . ILE A 1 88 ? 8.512 3.584 -0.612 1.00 97.56 88 ILE A CA 1
ATOM 676 C C . ILE A 1 88 ? 9.313 2.343 -0.208 1.00 97.56 88 ILE A C 1
ATOM 678 O O . ILE A 1 88 ? 8.745 1.431 0.385 1.00 97.56 88 ILE A O 1
ATOM 682 N N . ILE A 1 89 ? 10.628 2.321 -0.459 1.00 97.81 89 ILE A N 1
ATOM 683 C CA . ILE A 1 89 ? 11.508 1.251 0.039 1.00 97.81 89 ILE A CA 1
ATOM 684 C C . ILE A 1 89 ? 11.429 1.176 1.566 1.00 97.81 89 ILE A C 1
ATOM 686 O O . ILE A 1 89 ? 11.199 0.097 2.101 1.00 97.81 89 ILE A O 1
ATOM 690 N N . THR A 1 90 ? 11.581 2.304 2.265 1.00 97.75 90 THR A N 1
ATOM 691 C CA . THR A 1 90 ? 11.488 2.346 3.730 1.00 97.75 90 THR A CA 1
ATOM 692 C C . THR A 1 90 ? 10.147 1.807 4.219 1.00 97.75 90 THR A C 1
ATOM 694 O O . THR A 1 90 ? 10.145 0.960 5.103 1.00 97.75 90 THR A O 1
ATOM 697 N N . LEU A 1 91 ? 9.028 2.210 3.604 1.00 96.50 91 LEU A N 1
ATOM 698 C CA . LEU A 1 91 ? 7.706 1.681 3.955 1.00 96.50 91 LEU A CA 1
ATOM 699 C C . LEU A 1 91 ? 7.616 0.170 3.739 1.00 96.50 91 LEU A C 1
ATOM 701 O O . LEU A 1 91 ? 7.120 -0.540 4.605 1.00 96.50 91 LEU A O 1
ATOM 705 N N . GLY A 1 92 ? 8.133 -0.342 2.621 1.00 96.62 92 GLY A N 1
ATOM 706 C CA . GLY A 1 92 ? 8.139 -1.781 2.361 1.00 96.62 92 GLY A CA 1
ATOM 707 C C . GLY A 1 92 ? 8.956 -2.586 3.380 1.00 96.62 92 GLY A C 1
ATOM 708 O O . GLY A 1 92 ? 8.646 -3.743 3.651 1.00 96.62 92 GLY A O 1
ATOM 709 N N . LEU A 1 93 ? 9.973 -1.972 3.992 1.00 96.62 93 LEU A N 1
ATOM 710 C CA . LEU A 1 93 ? 10.776 -2.589 5.051 1.00 96.62 93 LEU A CA 1
ATOM 711 C C . LEU A 1 93 ? 10.102 -2.557 6.432 1.00 96.62 93 LEU A C 1
ATOM 713 O O . LEU A 1 93 ? 10.510 -3.319 7.308 1.00 96.62 93 LEU A O 1
ATOM 717 N N . GLU A 1 94 ? 9.092 -1.708 6.648 1.00 95.44 94 GLU A N 1
ATOM 718 C CA . GLU A 1 94 ? 8.359 -1.648 7.923 1.00 95.44 94 GLU A CA 1
ATOM 719 C C . GLU A 1 94 ? 7.450 -2.867 8.135 1.00 95.44 94 GLU A C 1
ATOM 721 O O . GLU A 1 94 ? 7.203 -3.260 9.276 1.00 95.44 94 GLU A O 1
ATOM 726 N N . GLY A 1 95 ? 6.980 -3.498 7.055 1.00 93.81 95 GLY A N 1
ATOM 727 C CA . GLY A 1 95 ? 6.260 -4.767 7.116 1.00 93.81 95 GLY A CA 1
ATOM 728 C C . GLY A 1 95 ? 5.195 -4.937 6.037 1.00 93.81 95 GLY A C 1
ATOM 729 O O . GLY A 1 95 ? 4.847 -4.010 5.308 1.00 93.81 95 GLY A O 1
ATOM 730 N N . GLU A 1 96 ? 4.629 -6.144 5.984 1.00 95.75 96 GLU A N 1
ATOM 731 C CA . GLU A 1 96 ? 3.663 -6.573 4.962 1.00 95.75 96 GLU A CA 1
ATOM 732 C C . GLU A 1 96 ? 2.444 -5.645 4.851 1.00 95.75 96 GLU A C 1
ATOM 734 O O . GLU A 1 96 ? 1.999 -5.340 3.748 1.00 95.75 96 GLU A O 1
ATOM 739 N N . HIS A 1 97 ? 1.946 -5.117 5.974 1.00 96.31 97 HIS A N 1
ATOM 740 C CA . HIS A 1 97 ? 0.821 -4.180 5.963 1.00 96.31 97 HIS A CA 1
ATOM 741 C C . HIS A 1 97 ? 1.124 -2.901 5.165 1.00 96.31 97 HIS A C 1
ATOM 743 O O . HIS A 1 97 ? 0.269 -2.415 4.428 1.00 96.31 97 HIS A O 1
ATOM 749 N N . MET A 1 98 ? 2.348 -2.374 5.259 1.00 97.88 98 MET A N 1
ATOM 750 C CA . MET A 1 98 ? 2.746 -1.197 4.489 1.00 97.88 98 MET A CA 1
ATOM 751 C C . MET A 1 98 ? 2.900 -1.527 3.004 1.00 97.88 98 MET A C 1
ATOM 753 O O . MET A 1 98 ? 2.484 -0.730 2.166 1.00 97.88 98 MET A O 1
ATOM 757 N N . CYS A 1 99 ? 3.410 -2.715 2.666 1.00 98.19 99 CYS A N 1
ATOM 758 C CA . CYS A 1 99 ? 3.428 -3.206 1.285 1.00 98.19 99 CYS A CA 1
ATOM 759 C C . CYS A 1 99 ? 2.013 -3.304 0.702 1.00 98.19 99 CYS A C 1
ATOM 761 O O . CYS A 1 99 ? 1.769 -2.804 -0.395 1.00 98.19 99 CYS A O 1
ATOM 763 N N . TYR A 1 100 ? 1.065 -3.856 1.465 1.00 97.69 100 TYR A N 1
ATOM 764 C CA . TYR A 1 100 ? -0.347 -3.892 1.090 1.00 97.69 100 TYR A CA 1
ATOM 765 C C . TYR A 1 100 ? -0.899 -2.487 0.811 1.00 97.69 100 TYR A C 1
ATOM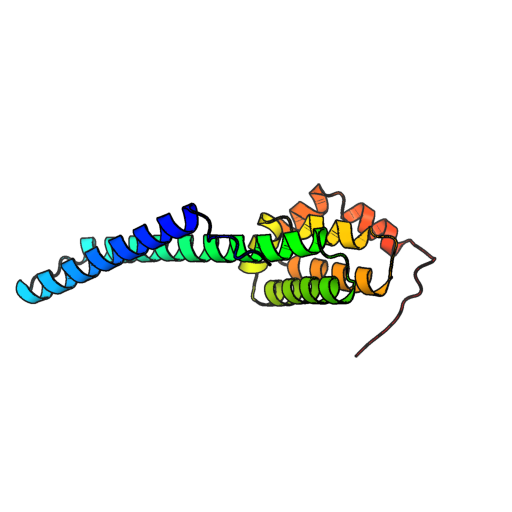 767 O O . TYR A 1 100 ? -1.527 -2.270 -0.225 1.00 97.69 100 TYR A O 1
ATOM 775 N N . LEU A 1 101 ? -0.632 -1.506 1.683 1.00 98.06 101 LEU A N 1
ATOM 776 C CA . LEU A 1 101 ? -1.063 -0.124 1.454 1.00 98.06 101 LEU A CA 1
ATOM 777 C C . LEU A 1 101 ? -0.434 0.467 0.186 1.00 98.06 101 LEU A C 1
ATOM 779 O O . LEU A 1 101 ? -1.121 1.138 -0.579 1.00 98.06 101 LEU A O 1
ATOM 783 N N . VAL A 1 102 ? 0.846 0.194 -0.083 1.00 98.19 102 VAL A N 1
ATOM 784 C CA . VAL A 1 102 ? 1.505 0.629 -1.325 1.00 98.19 102 VAL A CA 1
ATOM 785 C C . VAL A 1 102 ? 0.808 0.038 -2.553 1.00 98.19 102 VAL A C 1
ATOM 787 O O . VAL A 1 102 ? 0.555 0.779 -3.502 1.00 98.19 102 VAL A O 1
ATOM 790 N N . ALA A 1 103 ? 0.456 -1.251 -2.547 1.00 98.06 103 ALA A N 1
ATOM 791 C CA . ALA A 1 103 ? -0.303 -1.868 -3.636 1.00 98.06 103 ALA A CA 1
ATOM 792 C C . ALA A 1 103 ? -1.698 -1.245 -3.784 1.00 98.06 103 ALA A C 1
ATOM 794 O O . ALA A 1 103 ? -2.062 -0.805 -4.875 1.00 98.06 103 ALA A O 1
ATOM 795 N N . ARG A 1 104 ? -2.445 -1.139 -2.677 1.00 97.75 104 ARG A N 1
ATOM 796 C CA . ARG A 1 104 ? -3.813 -0.598 -2.637 1.00 97.75 104 ARG A CA 1
ATOM 797 C C . ARG A 1 104 ? -3.905 0.808 -3.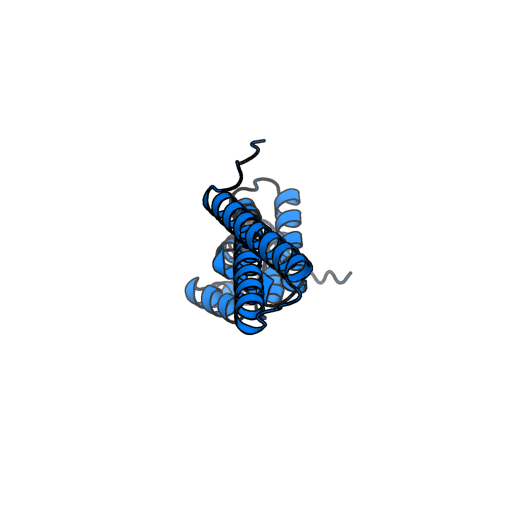222 1.00 97.75 104 ARG A C 1
ATOM 799 O O . ARG A 1 104 ? -4.857 1.114 -3.932 1.00 97.75 104 ARG A O 1
ATOM 806 N N . GLU A 1 105 ? -2.917 1.652 -2.938 1.00 97.81 105 GLU A N 1
ATOM 807 C CA . GLU A 1 105 ? -2.881 3.037 -3.415 1.00 97.81 105 GLU A CA 1
ATOM 808 C C . GLU A 1 105 ? -2.203 3.192 -4.793 1.00 97.81 105 GLU A C 1
ATOM 810 O O . GLU A 1 105 ? -1.922 4.309 -5.223 1.00 97.81 105 GLU A O 1
ATOM 815 N N . GLY A 1 106 ? -1.939 2.091 -5.511 1.00 97.56 106 GLY A N 1
ATOM 816 C CA . GLY A 1 106 ? -1.429 2.105 -6.888 1.00 97.56 106 GLY A CA 1
ATOM 817 C C . GLY A 1 106 ? 0.086 2.288 -7.023 1.00 97.56 106 GLY A C 1
ATOM 818 O O . GLY A 1 106 ? 0.578 2.593 -8.111 1.00 97.56 106 GLY A O 1
ATOM 819 N N . GLY A 1 107 ? 0.844 2.100 -5.943 1.00 97.81 107 GLY A N 1
ATOM 820 C CA . GLY A 1 107 ? 2.295 2.278 -5.927 1.00 97.81 107 GLY A CA 1
ATOM 821 C C . GLY A 1 107 ? 3.048 1.315 -6.843 1.00 97.81 107 GLY A C 1
ATOM 822 O O . GLY A 1 107 ? 4.043 1.714 -7.442 1.00 97.81 107 GLY A O 1
ATOM 823 N N . VAL A 1 108 ? 2.552 0.085 -7.017 1.00 98.12 108 VAL A N 1
ATOM 824 C CA . VAL A 1 108 ? 3.145 -0.910 -7.929 1.00 98.12 108 VAL A CA 1
ATOM 825 C C . VAL A 1 108 ? 3.124 -0.408 -9.372 1.00 98.12 108 VAL A C 1
ATOM 827 O O . VAL A 1 108 ? 4.178 -0.300 -9.998 1.00 98.12 108 VAL A O 1
ATOM 830 N N . ARG A 1 109 ? 1.944 -0.017 -9.872 1.00 97.56 109 ARG A N 1
ATOM 831 C CA . ARG A 1 109 ? 1.776 0.574 -11.208 1.00 97.56 109 ARG A CA 1
ATOM 832 C C . ARG A 1 109 ? 2.676 1.794 -11.392 1.00 97.56 109 ARG A C 1
ATOM 834 O O . ARG A 1 109 ? 3.426 1.861 -12.361 1.00 97.56 109 ARG A O 1
ATOM 841 N N . ALA A 1 110 ? 2.668 2.719 -10.431 1.00 96.88 110 ALA A N 1
ATOM 842 C CA . ALA A 1 110 ? 3.479 3.932 -10.507 1.00 96.88 110 ALA A CA 1
ATOM 843 C C . ALA A 1 110 ? 4.990 3.633 -10.569 1.00 96.88 110 ALA A C 1
ATOM 845 O O . ALA A 1 110 ? 5.721 4.287 -11.314 1.00 96.88 110 ALA A O 1
ATOM 846 N N . LEU A 1 111 ? 5.477 2.632 -9.826 1.00 96.62 111 LEU A N 1
ATOM 847 C CA . LEU A 1 111 ? 6.873 2.189 -9.891 1.00 96.62 111 LEU A CA 1
ATOM 848 C C . LEU A 1 111 ? 7.208 1.510 -11.226 1.00 96.62 111 LEU A C 1
ATOM 850 O O . LEU A 1 111 ? 8.267 1.787 -11.789 1.00 96.62 111 LEU A O 1
ATOM 854 N N . LEU A 1 112 ? 6.318 0.668 -11.760 1.00 95.88 112 LEU A N 1
ATOM 855 C CA . LEU A 1 112 ? 6.486 0.072 -13.091 1.00 95.88 112 LEU A CA 1
ATOM 856 C C . LEU A 1 112 ? 6.539 1.155 -14.175 1.00 95.88 112 LEU A C 1
ATOM 858 O O . LEU A 1 112 ? 7.380 1.095 -15.070 1.00 95.88 112 LEU A O 1
ATOM 862 N N . ASP A 1 113 ? 5.716 2.194 -14.065 1.00 93.94 113 ASP A N 1
ATOM 863 C CA . ASP A 1 113 ? 5.753 3.328 -14.985 1.00 93.94 113 ASP A CA 1
ATOM 864 C C . ASP A 1 113 ? 7.059 4.117 -14.876 1.00 93.94 113 ASP A C 1
ATOM 866 O O . ASP A 1 113 ? 7.577 4.578 -15.892 1.00 93.94 113 ASP A O 1
ATOM 870 N N . VAL A 1 114 ? 7.653 4.227 -13.682 1.00 92.50 114 VAL A N 1
ATOM 871 C CA . VAL A 1 114 ? 9.017 4.761 -13.531 1.00 92.50 114 VAL A CA 1
ATOM 872 C C . VAL A 1 114 ? 10.040 3.867 -14.238 1.00 92.50 114 VAL A C 1
ATOM 874 O O . VAL A 1 114 ? 10.937 4.400 -14.891 1.00 92.50 114 VAL A O 1
ATOM 877 N N . CYS A 1 115 ? 9.905 2.539 -14.167 1.00 91.75 115 CYS A N 1
ATOM 878 C CA . CYS A 1 115 ? 10.801 1.609 -14.862 1.00 91.75 115 CYS A CA 1
ATOM 879 C C . CYS A 1 115 ? 10.752 1.754 -16.392 1.00 91.75 115 CYS A C 1
ATOM 881 O O . CYS A 1 115 ? 11.787 1.598 -17.040 1.00 91.75 115 CYS A O 1
ATOM 883 N N . LYS A 1 116 ? 9.582 2.093 -16.953 1.00 89.00 116 LYS A N 1
ATOM 884 C CA . LYS A 1 116 ? 9.378 2.327 -18.396 1.00 89.00 116 LYS A CA 1
ATOM 885 C C . LYS A 1 116 ? 9.992 3.637 -18.899 1.00 89.00 116 LYS A C 1
ATOM 887 O O . LYS A 1 116 ? 10.181 3.792 -20.102 1.00 89.00 116 LYS A O 1
ATOM 892 N N . ARG A 1 117 ? 10.280 4.610 -18.022 1.00 85.81 117 ARG A N 1
ATOM 893 C CA . ARG A 1 117 ? 10.837 5.904 -18.452 1.00 85.81 117 ARG A CA 1
ATOM 894 C C . ARG A 1 117 ? 12.225 5.680 -19.063 1.00 85.81 117 ARG A C 1
ATOM 896 O O . ARG A 1 117 ? 13.129 5.169 -18.404 1.00 85.81 117 ARG A O 1
ATOM 903 N N . GLU A 1 118 ? 12.406 6.127 -20.306 1.00 63.94 118 GLU A N 1
ATOM 904 C CA . GLU A 1 118 ? 13.633 5.923 -21.103 1.00 63.94 118 GLU A CA 1
ATOM 905 C C . GLU A 1 118 ? 14.888 6.570 -20.486 1.00 63.94 118 GLU A C 1
ATOM 907 O O . GLU A 1 118 ? 16.015 6.245 -20.856 1.00 63.94 118 GLU A O 1
ATOM 912 N N . ASN A 1 119 ? 14.725 7.430 -19.478 1.00 64.12 119 ASN A N 1
ATOM 913 C CA . ASN A 1 119 ? 15.818 8.179 -18.881 1.00 64.12 119 ASN A CA 1
ATOM 914 C C . ASN A 1 119 ? 16.299 7.588 -17.541 1.00 64.12 119 ASN A C 1
ATOM 916 O O . ASN A 1 119 ? 15.619 7.640 -16.515 1.00 64.12 119 ASN A O 1
ATOM 920 N N . VAL A 1 120 ? 17.576 7.178 -17.566 1.00 65.00 120 VAL A N 1
ATOM 921 C CA . VAL A 1 120 ? 18.504 6.903 -16.451 1.00 65.00 120 VAL A CA 1
ATOM 922 C C . VAL A 1 120 ? 18.391 5.511 -15.808 1.00 65.00 120 VAL A C 1
ATOM 924 O O . VAL A 1 120 ? 17.589 5.276 -14.903 1.00 65.00 120 VAL A O 1
ATOM 927 N N . ALA A 1 121 ? 19.312 4.617 -16.193 1.00 76.75 121 ALA A N 1
ATOM 928 C CA . ALA A 1 121 ? 19.472 3.259 -15.650 1.00 76.75 121 ALA A CA 1
ATOM 929 C C . ALA A 1 121 ? 19.492 3.204 -14.107 1.00 76.75 121 ALA A C 1
ATOM 931 O O . ALA A 1 121 ? 18.941 2.285 -13.507 1.00 76.75 121 ALA A O 1
ATOM 932 N N . PHE A 1 122 ? 20.056 4.222 -13.452 1.00 83.00 122 PHE A N 1
ATOM 933 C CA . PHE A 1 122 ? 20.085 4.327 -11.990 1.00 83.00 122 PHE A CA 1
ATOM 934 C C . PHE A 1 122 ? 18.706 4.579 -11.351 1.00 83.00 122 PHE A C 1
ATOM 936 O O . PHE A 1 122 ? 18.406 4.057 -10.280 1.00 83.00 122 PHE A O 1
ATOM 943 N N . THR A 1 123 ? 17.834 5.365 -11.989 1.00 87.56 123 THR A N 1
ATOM 944 C CA . THR A 1 123 ? 16.458 5.559 -11.498 1.00 87.56 123 THR A CA 1
ATOM 945 C C . THR A 1 123 ? 15.658 4.269 -11.657 1.00 87.56 123 THR A C 1
ATOM 947 O O . THR A 1 123 ? 14.941 3.872 -10.739 1.00 87.56 123 THR A O 1
ATOM 950 N N . ARG A 1 124 ? 15.841 3.581 -12.792 1.00 90.56 124 ARG A N 1
ATOM 951 C CA . ARG A 1 124 ? 15.229 2.276 -13.065 1.00 90.56 124 ARG A CA 1
ATOM 952 C C . ARG A 1 124 ? 15.655 1.232 -12.034 1.00 90.56 124 ARG A C 1
ATOM 954 O O . ARG A 1 124 ? 14.798 0.581 -11.452 1.00 90.56 124 ARG A O 1
ATOM 961 N N . SER A 1 125 ? 16.951 1.122 -11.730 1.00 90.25 125 SER A N 1
ATOM 962 C CA . SER A 1 125 ? 17.446 0.166 -10.729 1.00 90.25 125 SER A CA 1
ATOM 963 C C . SER A 1 125 ? 16.892 0.439 -9.327 1.00 90.25 125 SER A C 1
ATOM 965 O O . SER A 1 125 ? 16.569 -0.496 -8.595 1.00 90.25 125 SER A O 1
ATOM 967 N N . LYS A 1 126 ? 16.704 1.711 -8.957 1.00 92.44 126 LYS A N 1
ATOM 968 C CA . LYS A 1 126 ? 16.034 2.087 -7.704 1.00 92.44 126 LYS A CA 1
ATOM 969 C C . LYS A 1 126 ? 14.553 1.715 -7.686 1.00 92.44 126 LYS A C 1
ATOM 971 O O . LYS A 1 126 ? 14.087 1.207 -6.671 1.00 92.44 126 LYS A O 1
ATOM 976 N N . ALA A 1 127 ? 13.826 1.946 -8.776 1.00 94.94 127 ALA A N 1
ATOM 977 C CA . ALA A 1 127 ? 12.421 1.556 -8.877 1.00 94.94 127 ALA A CA 1
ATOM 978 C C . ALA A 1 127 ? 12.253 0.026 -8.828 1.00 94.94 127 ALA A C 1
ATOM 980 O O . ALA A 1 127 ? 11.410 -0.470 -8.087 1.00 94.94 127 ALA A O 1
ATOM 981 N N . LEU A 1 128 ? 13.126 -0.724 -9.510 1.00 95.31 128 LEU A N 1
ATOM 982 C CA . LEU A 1 128 ? 13.180 -2.188 -9.427 1.00 95.31 128 LEU A CA 1
ATOM 983 C C . LEU A 1 128 ? 13.495 -2.677 -8.011 1.00 95.31 128 LEU A C 1
ATOM 985 O O . LEU A 1 128 ? 12.872 -3.623 -7.540 1.00 95.31 128 LEU A O 1
ATOM 989 N N . ARG A 1 129 ? 14.416 -2.012 -7.300 1.00 96.31 129 ARG A N 1
ATOM 990 C CA . ARG A 1 129 ? 14.676 -2.301 -5.883 1.00 96.31 129 ARG A CA 1
ATOM 991 C C . ARG A 1 129 ? 13.421 -2.093 -5.039 1.00 96.31 129 ARG A C 1
ATOM 993 O O . ARG A 1 129 ? 13.116 -2.953 -4.226 1.00 96.31 129 ARG A O 1
ATOM 1000 N N . ALA A 1 130 ? 12.697 -0.993 -5.245 1.00 97.69 130 ALA A N 1
ATOM 1001 C CA . ALA A 1 130 ? 11.447 -0.734 -4.536 1.00 97.69 130 ALA A CA 1
ATOM 1002 C C . ALA A 1 130 ? 10.392 -1.811 -4.813 1.00 97.69 130 ALA A C 1
ATOM 1004 O O . ALA A 1 130 ? 9.813 -2.325 -3.861 1.00 97.69 130 ALA A O 1
ATOM 1005 N N . LEU A 1 131 ? 10.209 -2.205 -6.080 1.00 97.75 131 LEU A N 1
ATOM 1006 C CA . LEU A 1 131 ? 9.331 -3.317 -6.457 1.00 97.75 131 LEU A CA 1
ATOM 1007 C C . LEU A 1 131 ? 9.737 -4.604 -5.730 1.00 97.75 131 LEU A C 1
ATOM 1009 O O . LEU A 1 131 ? 8.920 -5.193 -5.033 1.00 97.75 131 LEU A O 1
ATOM 1013 N N . ALA A 1 132 ? 11.014 -4.989 -5.794 1.00 97.38 132 ALA A N 1
ATOM 1014 C CA . ALA A 1 132 ? 11.514 -6.180 -5.110 1.00 97.38 132 ALA A CA 1
ATOM 1015 C C . ALA A 1 132 ? 11.280 -6.141 -3.589 1.00 97.38 132 ALA A C 1
ATOM 1017 O O . ALA A 1 132 ? 10.966 -7.169 -2.996 1.00 97.38 132 ALA A O 1
ATOM 1018 N N . THR A 1 133 ? 11.404 -4.968 -2.958 1.00 97.88 133 THR A N 1
ATOM 1019 C CA . THR A 1 133 ? 11.136 -4.791 -1.524 1.00 97.88 133 THR A CA 1
ATOM 1020 C C . THR A 1 133 ? 9.663 -5.013 -1.175 1.00 97.88 133 THR A C 1
ATOM 1022 O O . THR A 1 133 ? 9.384 -5.665 -0.174 1.00 97.88 133 THR A O 1
ATOM 1025 N N . ILE A 1 134 ? 8.722 -4.506 -1.979 1.00 97.31 134 ILE A N 1
ATOM 1026 C CA . ILE A 1 134 ? 7.285 -4.592 -1.660 1.00 97.31 134 ILE A CA 1
ATOM 1027 C C . ILE A 1 134 ? 6.630 -5.911 -2.094 1.00 97.31 134 ILE A C 1
ATOM 1029 O O . ILE A 1 134 ? 5.563 -6.252 -1.589 1.00 97.31 134 ILE A O 1
ATOM 1033 N N . CYS A 1 135 ? 7.265 -6.687 -2.979 1.00 95.50 135 CYS A N 1
ATOM 1034 C CA . CYS A 1 135 ? 6.768 -7.984 -3.462 1.00 95.50 135 CYS A CA 1
ATOM 1035 C C . CYS A 1 135 ? 6.666 -9.090 -2.397 1.00 95.50 135 CYS A C 1
ATOM 1037 O O . CYS A 1 135 ? 6.299 -10.215 -2.728 1.00 95.50 135 CYS A O 1
ATOM 1039 N N . CYS A 1 136 ? 6.988 -8.810 -1.133 1.00 93.19 136 CYS A N 1
ATOM 1040 C CA . CYS A 1 136 ? 6.705 -9.731 -0.034 1.00 93.19 136 CYS A CA 1
ATOM 1041 C C . CYS A 1 136 ? 5.201 -9.852 0.269 1.00 93.19 136 CYS A C 1
ATOM 1043 O O . CYS A 1 136 ? 4.798 -10.860 0.842 1.00 93.19 136 CYS A O 1
ATOM 1045 N N . ALA A 1 137 ? 4.385 -8.870 -0.137 1.00 95.81 137 ALA A N 1
ATOM 1046 C CA . ALA A 1 137 ? 2.929 -8.930 -0.034 1.00 95.81 137 ALA A CA 1
ATOM 1047 C C . ALA A 1 137 ? 2.300 -9.49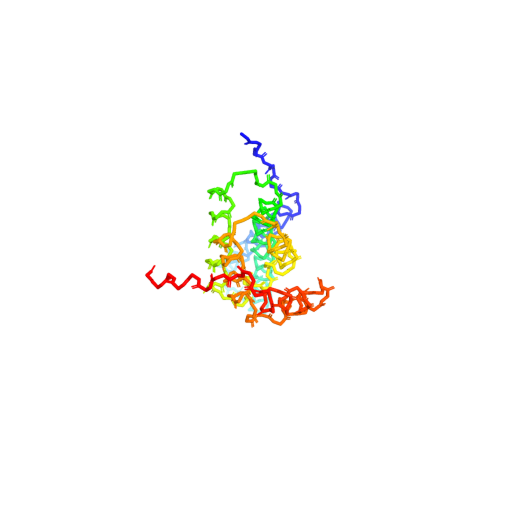4 -1.326 1.00 95.81 137 ALA A C 1
ATOM 1049 O O . ALA A 1 137 ? 2.668 -9.056 -2.425 1.00 95.81 137 ALA A O 1
ATOM 1050 N N . PRO A 1 138 ? 1.334 -10.428 -1.231 1.00 96.88 138 PRO A N 1
ATOM 1051 C CA . PRO A 1 138 ? 0.712 -11.052 -2.399 1.00 96.88 138 PRO A CA 1
ATOM 1052 C C . PRO A 1 138 ? -0.038 -10.047 -3.284 1.00 96.88 138 PRO A C 1
ATOM 1054 O O . PRO A 1 138 ? -0.068 -10.209 -4.502 1.00 96.88 138 PRO A O 1
ATOM 1057 N N . GLU A 1 139 ? -0.587 -8.976 -2.711 1.00 98.06 139 GLU A N 1
ATOM 1058 C CA . GLU A 1 139 ? -1.271 -7.917 -3.457 1.00 98.06 139 GLU A CA 1
ATOM 1059 C C . GLU A 1 139 ? -0.310 -7.151 -4.368 1.00 98.06 139 GLU A C 1
ATOM 1061 O O . GLU A 1 139 ? -0.687 -6.768 -5.475 1.00 98.06 139 GLU A O 1
ATOM 1066 N N . CYS A 1 140 ? 0.948 -6.976 -3.950 1.00 97.88 140 CYS A N 1
ATOM 1067 C CA . CYS A 1 140 ? 1.965 -6.366 -4.801 1.00 97.88 140 CYS A CA 1
ATOM 1068 C C . CYS A 1 140 ? 2.261 -7.242 -6.022 1.00 97.88 140 CYS A C 1
ATOM 1070 O O . CYS A 1 140 ? 2.362 -6.729 -7.133 1.00 97.88 140 CYS A O 1
ATOM 1072 N N . VAL A 1 141 ? 2.379 -8.558 -5.822 1.00 97.44 141 VAL A N 1
ATOM 1073 C CA . VAL A 1 141 ? 2.629 -9.520 -6.907 1.00 97.44 141 VAL A CA 1
ATOM 1074 C C . VAL A 1 141 ? 1.446 -9.557 -7.875 1.00 97.44 141 VAL A C 1
ATOM 1076 O O . VAL A 1 141 ? 1.648 -9.462 -9.083 1.00 97.44 141 VAL A O 1
ATOM 1079 N N . ALA A 1 142 ? 0.219 -9.604 -7.352 1.00 97.88 142 ALA A N 1
ATOM 1080 C CA . ALA A 1 142 ? -0.992 -9.579 -8.166 1.00 97.88 142 ALA A CA 1
ATOM 1081 C C . ALA A 1 142 ? -1.099 -8.297 -9.014 1.00 97.88 142 ALA A C 1
ATOM 1083 O O . ALA A 1 142 ? -1.454 -8.361 -10.191 1.00 97.88 142 ALA A O 1
ATOM 1084 N N . GLU A 1 143 ? -0.752 -7.132 -8.456 1.00 98.06 143 GLU A N 1
ATOM 1085 C CA . GLU A 1 143 ? -0.721 -5.886 -9.230 1.00 98.06 143 GLU A CA 1
ATOM 1086 C C . GLU A 1 143 ? 0.409 -5.879 -10.276 1.00 98.06 143 GLU A C 1
ATOM 1088 O O . GLU A 1 143 ? 0.205 -5.354 -11.367 1.00 98.06 143 GLU A O 1
ATOM 1093 N N . ILE A 1 144 ? 1.570 -6.501 -10.020 1.00 97.62 144 ILE A N 1
ATOM 1094 C CA . ILE A 1 144 ? 2.617 -6.655 -11.051 1.00 97.62 144 ILE A CA 1
ATOM 1095 C C . ILE A 1 144 ? 2.090 -7.462 -12.236 1.00 97.62 144 ILE A C 1
ATOM 1097 O O . ILE A 1 144 ? 2.299 -7.062 -13.379 1.00 97.62 144 ILE A O 1
ATOM 1101 N N . GLU A 1 145 ? 1.416 -8.583 -11.984 1.00 96.69 145 GLU A N 1
ATOM 1102 C CA . GLU A 1 145 ? 0.847 -9.418 -13.047 1.00 96.69 145 GLU A CA 1
ATOM 1103 C C . GLU A 1 145 ? -0.214 -8.655 -13.845 1.00 96.69 145 GLU A C 1
ATOM 1105 O O . GLU A 1 145 ? -0.171 -8.625 -15.074 1.00 96.69 145 GLU A O 1
ATOM 1110 N N . LYS A 1 146 ? -1.127 -7.976 -13.147 1.00 97.12 146 LYS A N 1
ATOM 1111 C CA . LYS A 1 146 ? -2.204 -7.178 -13.744 1.00 97.12 146 LYS A CA 1
ATOM 1112 C C . LYS A 1 146 ? -1.694 -6.038 -14.630 1.00 97.12 146 LYS A C 1
ATOM 1114 O O . LYS A 1 146 ? -2.314 -5.736 -15.646 1.00 97.12 146 LYS A O 1
ATOM 1119 N N . GLU A 1 147 ? -0.583 -5.409 -14.261 1.00 96.06 147 GLU A N 1
ATOM 1120 C CA . GLU A 1 147 ? 0.013 -4.290 -15.001 1.00 96.06 147 GLU A CA 1
ATOM 1121 C C . GLU A 1 147 ? 0.997 -4.750 -16.099 1.00 96.06 147 GLU A C 1
ATOM 1123 O O . GLU A 1 147 ? 1.787 -3.944 -16.602 1.00 96.06 147 GLU A O 1
ATOM 1128 N N . ASN A 1 148 ? 0.975 -6.041 -16.471 1.00 94.75 148 ASN A N 1
ATOM 1129 C CA . ASN A 1 148 ? 1.926 -6.684 -17.391 1.00 94.75 148 ASN A CA 1
ATOM 1130 C C . ASN A 1 148 ? 3.394 -6.430 -16.996 1.00 94.75 148 ASN A C 1
ATOM 1132 O O . ASN A 1 148 ? 4.288 -6.292 -17.834 1.00 94.75 148 ASN A O 1
ATOM 1136 N N . GLY A 1 149 ? 3.656 -6.335 -15.692 1.00 94.06 149 GLY A N 1
ATOM 1137 C CA . GLY A 1 149 ? 4.980 -6.050 -15.157 1.00 94.06 149 GLY A CA 1
ATOM 1138 C C . GLY A 1 149 ? 5.974 -7.179 -15.412 1.00 94.06 149 GLY A C 1
ATOM 1139 O O . GLY A 1 149 ? 7.164 -6.908 -15.518 1.00 94.06 149 GLY A O 1
ATOM 1140 N N . ILE A 1 150 ? 5.511 -8.424 -15.568 1.00 94.69 150 ILE A N 1
ATOM 1141 C CA . ILE A 1 150 ? 6.378 -9.564 -15.901 1.00 94.69 150 ILE A CA 1
ATOM 1142 C C . ILE A 1 150 ? 7.031 -9.377 -17.276 1.00 94.69 150 ILE A C 1
ATOM 1144 O O . ILE A 1 150 ? 8.244 -9.534 -17.384 1.00 94.69 150 ILE A O 1
ATOM 1148 N N . ASP A 1 151 ? 6.265 -8.966 -18.289 1.00 94.50 151 ASP A N 1
ATOM 1149 C CA . ASP A 1 151 ? 6.798 -8.698 -19.631 1.00 94.50 151 ASP A CA 1
ATOM 1150 C C . ASP A 1 151 ? 7.798 -7.537 -19.601 1.00 94.50 151 ASP A C 1
ATOM 1152 O O . ASP A 1 151 ? 8.900 -7.654 -20.127 1.00 94.50 151 ASP A O 1
ATOM 1156 N N . LEU A 1 152 ? 7.479 -6.459 -18.873 1.00 92.69 152 LEU A N 1
ATOM 1157 C CA . LEU A 1 152 ? 8.410 -5.345 -18.673 1.00 92.69 152 LEU A CA 1
ATOM 1158 C C . LEU A 1 152 ? 9.726 -5.798 -18.020 1.00 92.69 152 LEU A C 1
ATOM 1160 O O . LEU A 1 152 ? 10.801 -5.338 -18.401 1.00 92.69 152 LEU A O 1
ATOM 1164 N N . LEU A 1 153 ? 9.661 -6.667 -17.009 1.00 91.94 153 LEU A N 1
ATOM 1165 C CA . LEU A 1 153 ? 10.856 -7.197 -16.353 1.00 91.94 153 LEU A CA 1
ATOM 1166 C C . LEU A 1 153 ? 11.670 -8.075 -17.307 1.00 91.94 153 LEU A C 1
ATOM 1168 O O . LEU A 1 153 ? 12.895 -7.970 -17.311 1.00 91.94 153 LEU A O 1
ATOM 1172 N N . LEU A 1 154 ? 11.015 -8.900 -18.127 1.00 91.75 154 LEU A N 1
ATOM 1173 C CA . LEU A 1 154 ? 11.678 -9.701 -19.158 1.00 91.75 154 LEU A CA 1
ATOM 1174 C C . LEU A 1 154 ? 12.369 -8.813 -20.196 1.00 91.75 154 LEU A C 1
ATOM 1176 O O . LEU A 1 154 ? 13.533 -9.057 -20.513 1.00 91.75 154 LEU A O 1
ATOM 1180 N N . ASP A 1 155 ? 11.708 -7.755 -20.661 1.00 90.25 155 ASP A N 1
ATOM 1181 C CA . ASP A 1 155 ? 12.293 -6.788 -21.592 1.00 90.25 155 ASP A CA 1
ATOM 1182 C C . ASP A 1 155 ? 13.536 -6.127 -20.982 1.00 90.25 155 ASP A C 1
ATOM 1184 O O . ASP A 1 155 ? 14.589 -6.077 -21.612 1.00 90.25 155 ASP A O 1
ATOM 1188 N N . ILE A 1 156 ? 13.462 -5.696 -19.717 1.00 88.06 156 ILE A N 1
ATOM 1189 C CA . ILE A 1 156 ? 14.607 -5.099 -19.012 1.00 88.06 156 ILE A CA 1
ATOM 1190 C C . ILE A 1 156 ? 15.766 -6.096 -18.863 1.00 88.06 156 ILE A C 1
ATOM 1192 O O . ILE A 1 156 ? 16.922 -5.703 -18.998 1.00 88.06 156 ILE A O 1
ATOM 1196 N N . LEU A 1 157 ? 15.478 -7.364 -18.557 1.00 85.44 157 LEU A N 1
ATOM 1197 C CA . LEU A 1 157 ? 16.495 -8.403 -18.354 1.00 85.44 157 LEU A CA 1
ATOM 1198 C C . LEU A 1 157 ? 17.129 -8.891 -19.663 1.00 85.44 157 LEU A C 1
ATOM 1200 O O . LEU A 1 157 ? 18.259 -9.374 -19.649 1.00 85.44 157 LEU A O 1
ATOM 1204 N N . THR A 1 158 ? 16.404 -8.800 -20.777 1.00 86.69 158 THR A N 1
ATOM 1205 C CA . THR A 1 158 ? 16.875 -9.230 -22.104 1.00 86.69 158 THR A CA 1
ATOM 1206 C C . THR A 1 158 ? 17.481 -8.092 -22.925 1.00 86.69 158 THR A C 1
ATOM 1208 O O . THR A 1 158 ? 18.090 -8.345 -23.968 1.00 86.69 158 THR A O 1
ATOM 1211 N N . ASP A 1 159 ? 17.379 -6.850 -22.446 1.00 81.06 159 ASP A N 1
ATOM 1212 C CA . ASP A 1 159 ? 18.000 -5.680 -23.053 1.00 81.06 159 ASP A CA 1
ATOM 1213 C C . ASP A 1 159 ? 19.536 -5.738 -22.945 1.00 81.06 159 ASP A C 1
ATOM 1215 O O . ASP A 1 159 ? 20.153 -5.335 -21.958 1.00 81.06 159 ASP A O 1
ATOM 1219 N N . ALA A 1 160 ? 20.167 -6.205 -24.024 1.00 65.50 160 ALA A N 1
ATOM 1220 C CA . ALA A 1 160 ? 21.618 -6.314 -24.161 1.00 65.50 160 ALA A CA 1
ATOM 1221 C C . ALA A 1 160 ? 22.362 -4.960 -24.154 1.00 65.50 160 ALA A C 1
ATOM 1223 O O . ALA A 1 160 ? 23.595 -4.943 -24.147 1.00 65.50 160 ALA A O 1
ATOM 1224 N N . SER A 1 161 ? 21.649 -3.826 -24.179 1.00 67.31 161 SER A N 1
ATOM 1225 C CA . SER A 1 161 ? 22.245 -2.489 -24.072 1.00 67.31 161 SER A CA 1
ATOM 1226 C C . SER A 1 161 ? 22.462 -2.032 -22.622 1.00 67.31 161 SER A C 1
ATOM 1228 O O . SER A 1 161 ? 23.213 -1.082 -22.376 1.00 67.31 161 SER A O 1
ATOM 1230 N N . VAL A 1 162 ? 21.856 -2.717 -21.644 1.00 63.19 162 VAL A N 1
ATOM 1231 C CA . VAL A 1 162 ? 22.012 -2.416 -20.218 1.00 63.19 162 VAL A CA 1
ATOM 1232 C C . VAL A 1 162 ? 23.333 -3.001 -19.715 1.00 63.19 162 VAL A C 1
ATOM 1234 O O . VAL A 1 162 ? 23.448 -4.181 -19.405 1.00 63.19 162 VAL A O 1
ATOM 1237 N N . ILE A 1 163 ? 24.359 -2.156 -19.606 1.00 56.62 163 ILE A N 1
ATOM 1238 C CA . ILE A 1 163 ? 25.620 -2.521 -18.948 1.00 56.62 163 ILE A CA 1
ATOM 1239 C C . ILE A 1 163 ? 25.341 -2.690 -17.450 1.00 56.62 163 ILE A C 1
ATOM 1241 O O . ILE A 1 163 ? 24.946 -1.725 -16.786 1.00 56.62 163 ILE A O 1
ATOM 1245 N N . GLU A 1 164 ? 25.568 -3.894 -16.914 1.00 54.50 164 GLU A N 1
ATOM 1246 C CA . GLU A 1 164 ? 25.479 -4.197 -15.482 1.00 54.50 164 GLU A CA 1
ATOM 1247 C C . GLU A 1 164 ? 26.391 -3.257 -14.689 1.00 54.50 164 GLU A C 1
ATOM 1249 O O . GLU A 1 164 ? 27.593 -3.463 -14.522 1.00 54.50 164 GLU A O 1
ATOM 1254 N N . SER A 1 165 ? 25.810 -2.168 -14.201 1.00 54.78 165 SER A N 1
ATOM 1255 C CA . SER A 1 165 ? 26.508 -1.235 -13.335 1.00 54.78 165 SER A CA 1
ATOM 1256 C C . SER A 1 165 ? 26.478 -1.829 -11.935 1.00 54.78 165 SER A C 1
ATOM 1258 O O . SER A 1 165 ? 25.584 -1.539 -11.140 1.00 54.78 165 SER A O 1
ATOM 1260 N N . VAL A 1 166 ? 27.440 -2.706 -11.647 1.00 43.53 166 VAL A N 1
ATOM 1261 C CA . VAL A 1 166 ? 27.702 -3.198 -10.293 1.00 43.53 166 VAL A CA 1
ATOM 1262 C C . VAL A 1 166 ? 28.186 -2.010 -9.463 1.00 43.53 166 VAL A C 1
ATOM 1264 O O . VAL A 1 166 ? 29.369 -1.690 -9.432 1.00 43.53 166 VAL A O 1
ATOM 1267 N N . GLN A 1 167 ? 27.265 -1.319 -8.797 1.00 46.03 167 GLN A N 1
ATOM 1268 C CA . GLN A 1 167 ? 27.601 -0.437 -7.682 1.00 46.03 167 GLN A CA 1
ATOM 1269 C C . GLN A 1 167 ? 27.161 -1.122 -6.393 1.00 46.03 167 GLN A C 1
ATOM 1271 O O . GLN A 1 167 ? 26.042 -0.946 -5.913 1.00 46.03 167 GLN A O 1
ATOM 1276 N N . GLY A 1 168 ? 28.060 -1.965 -5.879 1.00 39.53 168 GLY A N 1
ATOM 1277 C CA . GLY A 1 168 ? 28.076 -2.334 -4.470 1.00 39.53 168 GLY A CA 1
ATOM 1278 C C . GLY A 1 168 ? 28.562 -1.144 -3.640 1.00 39.53 168 GLY A C 1
ATOM 1279 O O . GLY A 1 168 ? 29.517 -0.473 -4.036 1.00 39.53 168 GLY A O 1
ATOM 1280 N N . GLY A 1 169 ? 27.890 -0.889 -2.517 1.00 30.67 169 GLY A N 1
ATOM 1281 C CA . GLY A 1 169 ? 28.189 0.195 -1.579 1.00 30.67 169 GLY A CA 1
ATOM 1282 C C . GLY A 1 169 ? 26.926 0.799 -1.000 1.00 30.67 169 GLY A C 1
ATOM 1283 O O . GLY A 1 169 ? 26.416 1.758 -1.615 1.00 30.67 169 GLY A O 1
#

pLDDT: mean 87.98, std 14.15, range [30.67, 98.19]

Organism: NCBI:txid1028688

Radius of gyration: 22.28 Å; chains: 1; bounding box: 50×36×67 Å

Sequence (169 aa):
AHVSDVPTYIREQQEVVMGESAKLVQQTTSAAEHNLVHRVPLVNQLTFLGQSFSRLVDSTLGYLVQKLVNMLETCTGMSSLHVVINNIITLGLEGEHMCYLVAREGGVRALLDVCKRENVAFTRSKALRALATICCAPECVAEIEKENGIDLLLDILTDASVIESVQGG

InterPro domains:
  IPR011989 Armadillo-like helical [G3DSA:1.25.10.10] (25-167)
  IPR016024 Armadillo-type fold [SSF48371] (64-161)
  IPR039921 Inscuteable [PTHR21386] (9-162)
  IPR045789 Protein inscuteable homologue, C-terminal domain [PF19427] (42-165)